Protein AF-A0A7J3QZC2-F1 (afdb_monomer)

Solvent-accessible surface area (backbone atoms only — not comparable to full-atom values): 4214 Å² total; per-residue (Å²): 137,84,84,84,75,85,88,83,89,68,96,64,101,61,98,72,87,75,59,82,87,73,60,50,73,74,38,70,51,64,39,76,76,78,88,71,57,71,71,56,44,49,53,36,43,76,72,58,62,36,67,76,34,77,47,66,39,81,71,133

pLDDT: mean 82.46, std 19.85, range [42.09, 98.12]

Foldseek 3Di:
DDDDDDDDDDPDDDPDDDDPVPADAFDKDFQQDDDDDPVRRVVCVVVVSDGGDMDHHNDD

Structure (mmCIF, N/CA/C/O backbone):
data_AF-A0A7J3QZC2-F1
#
_entry.id   AF-A0A7J3QZC2-F1
#
loop_
_atom_site.group_PDB
_atom_site.id
_atom_site.type_symbol
_atom_site.label_atom_id
_atom_site.label_alt_id
_atom_site.label_comp_id
_atom_site.label_asym_id
_atom_site.label_entity_id
_atom_site.label_seq_id
_atom_site.pdbx_PDB_ins_code
_atom_site.Cartn_x
_atom_site.Cartn_y
_atom_site.Cartn_z
_atom_site.occupancy
_atom_site.B_iso_or_equiv
_atom_site.auth_seq_id
_atom_site.auth_comp_id
_atom_site.auth_asym_id
_atom_site.auth_atom_id
_atom_site.pdbx_PDB_model_num
ATOM 1 N N . MET A 1 1 ? -19.731 -20.566 -7.212 1.00 42.50 1 MET A N 1
ATOM 2 C CA . MET A 1 1 ? -18.901 -21.006 -6.067 1.00 42.50 1 MET A CA 1
ATOM 3 C C . MET A 1 1 ? -17.455 -20.595 -6.323 1.00 42.50 1 MET A C 1
ATOM 5 O O . MET A 1 1 ? -16.752 -21.298 -7.033 1.00 42.50 1 MET A O 1
ATOM 9 N N . PHE A 1 2 ? -17.013 -19.443 -5.813 1.00 50.28 2 PHE A N 1
ATOM 10 C CA . PHE A 1 2 ? -15.603 -19.047 -5.901 1.00 50.28 2 PHE A CA 1
ATOM 11 C C . PHE A 1 2 ? -14.879 -19.533 -4.651 1.00 50.28 2 PHE A C 1
ATOM 13 O O . PHE A 1 2 ? -15.089 -19.031 -3.549 1.00 50.28 2 PHE A O 1
ATOM 20 N N . ARG A 1 3 ? -14.074 -20.576 -4.837 1.00 49.72 3 ARG A N 1
ATOM 21 C CA . ARG A 1 3 ? -13.269 -21.229 -3.809 1.00 49.72 3 ARG A CA 1
ATOM 22 C C . ARG A 1 3 ? -12.197 -20.237 -3.330 1.00 49.72 3 ARG A C 1
ATOM 24 O O . ARG A 1 3 ? -11.167 -20.090 -3.978 1.00 49.72 3 ARG A O 1
ATOM 31 N N . ARG A 1 4 ? -12.437 -19.523 -2.224 1.00 46.72 4 ARG A N 1
ATOM 32 C CA . ARG A 1 4 ? -11.384 -18.736 -1.570 1.00 46.72 4 ARG A CA 1
ATOM 33 C C . ARG A 1 4 ? -10.464 -19.686 -0.809 1.00 46.72 4 ARG A C 1
ATOM 35 O O . ARG A 1 4 ? -10.852 -20.251 0.206 1.00 46.72 4 ARG A O 1
ATOM 42 N N . LYS A 1 5 ? -9.244 -19.848 -1.303 1.00 51.16 5 LYS A N 1
ATOM 43 C CA . LYS A 1 5 ? -8.078 -20.055 -0.446 1.00 51.16 5 LYS A CA 1
ATOM 44 C C . LYS A 1 5 ? -7.066 -18.981 -0.829 1.00 51.16 5 LYS A C 1
ATOM 46 O O . LYS A 1 5 ? -6.628 -18.959 -1.973 1.00 51.16 5 LYS A O 1
ATOM 51 N N . PRO A 1 6 ? -6.697 -18.133 0.127 1.00 47.88 6 PRO A N 1
ATOM 52 C CA . PRO A 1 6 ? -5.289 -17.965 0.423 1.00 47.88 6 PRO A CA 1
ATOM 53 C C . PRO A 1 6 ? -5.000 -18.639 1.767 1.00 47.88 6 PRO A C 1
ATOM 55 O O . PRO A 1 6 ? -5.717 -18.470 2.750 1.00 47.88 6 PRO A O 1
ATOM 58 N N . HIS A 1 7 ? -4.012 -19.528 1.763 1.00 47.84 7 HIS A N 1
ATOM 59 C CA . HIS A 1 7 ? -3.310 -19.942 2.974 1.00 47.84 7 HIS A CA 1
ATOM 60 C C . HIS A 1 7 ? -2.168 -18.951 3.148 1.00 47.84 7 HIS A C 1
ATOM 62 O O . HIS A 1 7 ? -1.449 -18.714 2.184 1.00 47.84 7 HIS A O 1
ATOM 68 N N . GLY A 1 8 ? -2.048 -18.372 4.337 1.00 46.03 8 GLY A N 1
ATOM 69 C CA . GLY A 1 8 ? -0.992 -17.416 4.654 1.00 46.03 8 GLY A CA 1
ATOM 70 C C . GLY A 1 8 ? -1.194 -16.786 6.025 1.00 46.03 8 GLY A C 1
ATOM 71 O O . GLY A 1 8 ? -1.233 -15.571 6.143 1.00 46.03 8 GLY A O 1
ATOM 72 N N . HIS A 1 9 ? -1.390 -17.612 7.056 1.00 51.25 9 HIS A N 1
ATOM 73 C CA . HIS A 1 9 ? -1.181 -17.184 8.436 1.00 51.25 9 HIS A CA 1
ATOM 74 C C . HIS A 1 9 ? 0.005 -17.984 8.972 1.00 51.25 9 HIS A C 1
ATOM 76 O O . HIS A 1 9 ? -0.152 -19.112 9.435 1.00 51.25 9 HIS A O 1
ATOM 82 N N . SER A 1 10 ? 1.198 -17.408 8.856 1.00 43.84 10 SER A N 1
ATOM 83 C CA . SER A 1 10 ? 2.353 -17.792 9.658 1.00 43.84 10 SER A CA 1
ATOM 84 C C . SER A 1 10 ? 3.012 -16.509 10.135 1.00 43.84 10 SER A C 1
ATOM 86 O O . SER A 1 10 ? 3.794 -15.872 9.435 1.00 43.84 10 SER A O 1
ATOM 88 N N . VAL A 1 11 ? 2.635 -16.104 11.346 1.00 56.44 11 VAL A N 1
ATOM 89 C CA . VAL A 1 11 ? 3.406 -15.159 12.149 1.00 56.44 11 VAL A CA 1
ATOM 90 C C . VAL A 1 11 ? 4.741 -15.848 12.434 1.00 56.44 11 VAL A C 1
ATOM 92 O O . VAL A 1 11 ? 4.858 -16.633 13.370 1.00 56.44 11 VAL A O 1
ATOM 95 N N . GLY A 1 12 ? 5.725 -15.643 11.561 1.00 42.09 12 GLY A N 1
ATOM 96 C CA . GLY A 1 12 ? 7.002 -16.337 11.658 1.00 42.09 12 GLY A CA 1
ATOM 97 C C . GLY A 1 12 ? 7.914 -16.063 10.473 1.00 42.09 12 GLY A C 1
ATOM 98 O O . GLY A 1 12 ? 7.888 -16.808 9.505 1.00 42.09 12 GLY A O 1
ATOM 99 N N . ASN A 1 13 ? 8.708 -14.995 10.589 1.00 49.91 13 ASN A N 1
ATOM 100 C CA . ASN A 1 13 ? 10.011 -14.765 9.948 1.00 49.91 13 ASN A CA 1
ATOM 101 C C . ASN A 1 13 ? 10.305 -15.566 8.655 1.00 49.91 13 ASN A C 1
ATOM 103 O O . ASN A 1 13 ? 11.204 -16.405 8.590 1.00 49.91 13 ASN A O 1
ATOM 107 N N . ASN A 1 14 ? 9.522 -15.282 7.622 1.00 48.00 14 ASN A N 1
ATOM 108 C CA . ASN A 1 14 ? 9.877 -15.405 6.219 1.00 48.00 14 ASN A CA 1
ATOM 109 C C . ASN A 1 14 ? 9.091 -14.302 5.513 1.00 48.00 14 ASN A C 1
ATOM 111 O O . ASN A 1 14 ? 7.925 -14.076 5.825 1.00 48.00 14 ASN A O 1
ATOM 115 N N . GLU A 1 15 ? 9.761 -13.569 4.641 1.00 61.22 15 GLU A N 1
ATOM 116 C CA . GLU A 1 15 ? 9.303 -12.412 3.865 1.00 61.22 15 GLU A CA 1
ATOM 117 C C . GLU A 1 15 ? 8.180 -12.75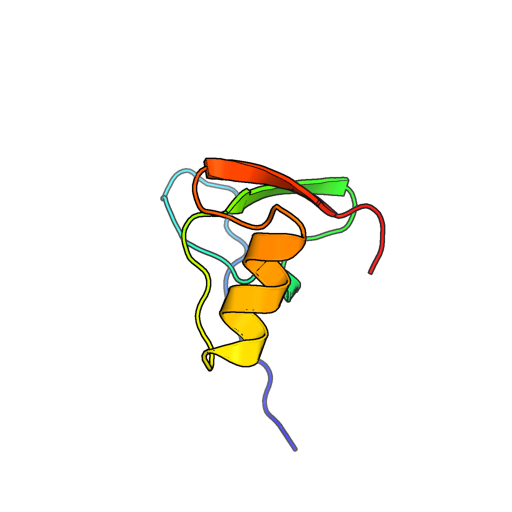2 2.862 1.00 61.22 15 GLU A C 1
ATOM 119 O O . GLU A 1 15 ? 8.279 -12.545 1.654 1.00 61.22 15 GLU A O 1
ATOM 124 N N . GLU A 1 16 ? 7.086 -13.307 3.374 1.00 72.25 16 GLU A N 1
ATOM 125 C CA . GLU A 1 16 ? 5.939 -13.758 2.607 1.00 72.25 16 GLU A CA 1
ATOM 126 C C . GLU A 1 16 ? 5.003 -12.572 2.352 1.00 72.25 16 GLU A C 1
ATOM 128 O O . GLU A 1 16 ? 4.447 -11.953 3.262 1.00 72.25 16 GLU A O 1
ATOM 133 N N . LEU A 1 17 ? 4.869 -12.206 1.077 1.00 85.31 17 LEU A N 1
ATOM 134 C CA . LEU A 1 17 ? 3.984 -11.128 0.656 1.00 85.31 17 LEU A CA 1
ATOM 135 C C . LEU A 1 17 ? 2.532 -11.587 0.748 1.00 85.31 17 LEU A C 1
ATOM 137 O O . LEU A 1 17 ? 2.142 -12.563 0.108 1.00 85.31 17 LEU A O 1
ATOM 141 N N . CYS A 1 18 ? 1.716 -10.820 1.462 1.00 89.12 18 CYS A N 1
ATOM 142 C CA . CYS A 1 18 ? 0.278 -11.034 1.539 1.00 89.12 18 CYS A CA 1
ATOM 143 C C . CYS A 1 18 ? -0.486 -9.943 0.774 1.00 89.12 18 CYS A C 1
ATOM 145 O O . CYS A 1 18 ? 0.031 -8.847 0.529 1.00 89.12 18 CYS A O 1
ATOM 147 N N . ALA A 1 19 ? -1.725 -10.227 0.372 1.00 91.50 19 ALA A N 1
ATOM 148 C CA . ALA A 1 19 ? -2.580 -9.208 -0.220 1.00 91.50 19 ALA A CA 1
ATOM 149 C C . ALA A 1 19 ? -3.086 -8.243 0.864 1.00 91.50 19 ALA A C 1
ATOM 151 O O . ALA A 1 19 ? -3.407 -8.654 1.975 1.00 91.50 19 ALA A O 1
ATOM 152 N N . LEU A 1 20 ? -3.268 -6.963 0.518 1.00 89.62 20 LEU A N 1
ATOM 153 C CA . LEU A 1 20 ? -3.840 -5.964 1.438 1.00 89.62 20 LEU A CA 1
ATOM 154 C C . LEU A 1 20 ? -5.200 -6.394 2.030 1.00 89.62 20 LEU A C 1
ATOM 156 O O . LEU A 1 20 ? -5.530 -6.009 3.144 1.00 89.62 20 LEU A O 1
ATOM 160 N N . ALA A 1 21 ? -5.986 -7.192 1.298 1.00 89.81 21 ALA A N 1
ATOM 161 C CA . ALA A 1 21 ? -7.307 -7.672 1.723 1.00 89.81 21 ALA A CA 1
ATOM 162 C C . ALA A 1 21 ? -7.271 -8.773 2.803 1.00 89.81 21 ALA A C 1
ATOM 164 O O . ALA A 1 21 ? -8.295 -9.048 3.446 1.00 89.81 21 ALA A O 1
ATOM 165 N N . ASP A 1 22 ? -6.113 -9.407 2.973 1.00 90.88 22 ASP A N 1
ATOM 166 C CA . ASP A 1 22 ? -5.888 -10.487 3.931 1.00 90.88 22 ASP A CA 1
ATOM 167 C C . ASP A 1 22 ? -5.312 -9.968 5.259 1.00 90.88 22 ASP A C 1
ATOM 169 O O . ASP A 1 22 ? -5.281 -10.715 6.232 1.00 90.88 22 ASP A O 1
ATOM 173 N N . LEU A 1 23 ? -4.936 -8.685 5.325 1.00 90.50 23 LEU A N 1
ATOM 174 C CA . LEU A 1 23 ? -4.522 -8.014 6.556 1.00 90.50 23 LEU A CA 1
ATOM 175 C C . LEU A 1 23 ? -5.681 -8.022 7.575 1.00 90.50 23 LEU A C 1
ATOM 177 O O . LEU A 1 23 ? -6.843 -7.796 7.207 1.00 90.50 23 LEU A O 1
ATOM 181 N N . ALA A 1 24 ? -5.388 -8.299 8.845 1.00 90.62 24 ALA A N 1
ATOM 182 C CA . ALA A 1 24 ? -6.372 -8.254 9.924 1.00 90.62 24 ALA A CA 1
ATOM 183 C C . ALA A 1 24 ? -6.497 -6.843 10.519 1.00 90.62 24 ALA A C 1
ATOM 185 O O . ALA A 1 24 ? -5.621 -5.989 10.373 1.00 90.62 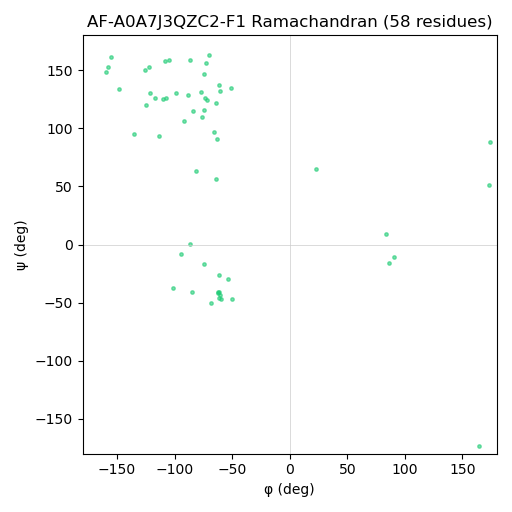24 ALA A O 1
ATOM 186 N N . GLU A 1 25 ? -7.623 -6.555 11.172 1.00 93.69 25 GLU A N 1
ATOM 187 C CA . GLU A 1 25 ? -7.842 -5.245 11.789 1.00 93.69 25 GLU A CA 1
ATOM 188 C C . GLU A 1 25 ? -6.778 -4.971 12.857 1.00 93.69 25 GLU A C 1
ATOM 190 O O . GLU A 1 25 ? -6.485 -5.807 13.708 1.00 93.69 25 GLU A O 1
ATOM 195 N N . GLY A 1 26 ? -6.183 -3.783 12.806 1.00 93.88 26 GLY A N 1
ATOM 196 C CA . GLY A 1 26 ? -5.078 -3.399 13.676 1.00 93.88 26 GLY A CA 1
ATOM 197 C C . GLY A 1 26 ? -3.694 -3.812 13.171 1.00 93.88 26 GLY A C 1
ATOM 198 O O . GLY A 1 26 ? -2.716 -3.224 13.641 1.00 93.88 26 GLY A O 1
ATOM 199 N N . GLU A 1 27 ? -3.592 -4.730 12.205 1.00 93.56 27 GLU A N 1
ATOM 200 C CA . G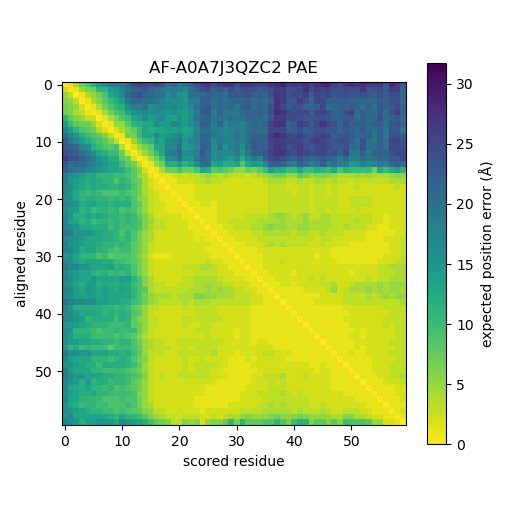LU A 1 27 ? -2.312 -5.134 11.622 1.00 93.56 27 GLU A CA 1
ATOM 201 C C . GLU A 1 27 ? -1.723 -4.056 10.708 1.00 93.56 27 GLU A C 1
ATOM 203 O O . GLU A 1 27 ? -2.417 -3.190 10.159 1.00 93.56 27 GLU A O 1
ATOM 208 N N . LYS A 1 28 ? -0.400 -4.123 10.562 1.00 93.56 28 LYS A N 1
ATOM 209 C CA . LYS A 1 28 ? 0.402 -3.224 9.741 1.00 93.56 28 LYS A CA 1
ATOM 210 C C . LYS A 1 28 ? 1.178 -4.001 8.691 1.00 93.56 28 LYS A C 1
ATOM 212 O O . LYS A 1 28 ? 1.558 -5.145 8.918 1.00 93.56 28 LYS A O 1
ATOM 217 N N . GLY A 1 29 ? 1.475 -3.341 7.582 1.00 93.00 29 GLY A N 1
ATOM 218 C CA . GLY A 1 29 ? 2.359 -3.867 6.552 1.00 93.00 29 GLY A CA 1
ATOM 219 C C . GLY A 1 29 ? 2.999 -2.750 5.744 1.00 93.00 29 GLY A C 1
ATOM 220 O O . GLY A 1 29 ? 2.516 -1.618 5.735 1.00 93.00 29 GLY A O 1
ATOM 221 N N . VAL A 1 30 ? 4.084 -3.078 5.050 1.00 95.50 30 VAL A N 1
ATOM 222 C CA . VAL A 1 30 ? 4.719 -2.179 4.085 1.00 95.50 30 VAL A CA 1
ATOM 223 C C . VAL A 1 30 ? 4.257 -2.577 2.693 1.00 95.50 30 VAL A C 1
ATOM 225 O O . VAL A 1 30 ? 4.301 -3.750 2.320 1.00 95.50 30 VAL A O 1
ATOM 228 N N . VAL A 1 31 ? 3.805 -1.606 1.905 1.00 95.44 31 VAL A N 1
ATOM 229 C CA . VAL A 1 31 ? 3.471 -1.843 0.501 1.00 95.44 31 VAL A CA 1
ATOM 230 C C . VAL A 1 31 ? 4.753 -2.227 -0.236 1.00 95.44 31 VAL A C 1
ATOM 232 O O . VAL A 1 31 ? 5.714 -1.465 -0.253 1.00 95.44 31 VAL A O 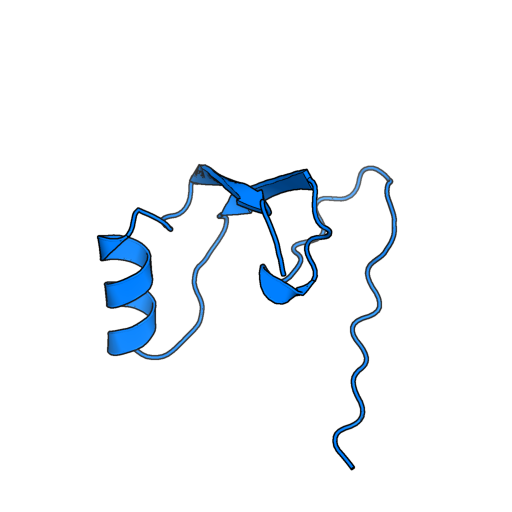1
ATOM 235 N N . VAL A 1 32 ? 4.773 -3.403 -0.866 1.00 95.44 32 VAL A N 1
ATOM 236 C CA . VAL A 1 32 ? 5.929 -3.865 -1.660 1.00 95.44 32 VAL A CA 1
ATOM 237 C C . VAL A 1 32 ? 5.691 -3.675 -3.156 1.00 95.44 32 VAL A C 1
ATOM 239 O O . VAL A 1 32 ? 6.597 -3.301 -3.896 1.00 95.44 32 VAL A O 1
ATOM 242 N N . LYS A 1 33 ? 4.459 -3.899 -3.622 1.00 93.44 33 LYS A N 1
ATOM 243 C CA . LYS A 1 33 ? 4.059 -3.715 -5.023 1.00 93.44 33 LYS A CA 1
ATOM 244 C C . LYS A 1 33 ? 2.550 -3.527 -5.148 1.00 93.44 33 LYS A C 1
ATOM 246 O O . LYS A 1 33 ? 1.791 -4.075 -4.352 1.00 93.44 33 LYS A O 1
ATOM 251 N N . ALA A 1 34 ? 2.123 -2.822 -6.192 1.00 94.50 34 ALA A N 1
ATOM 252 C CA . ALA A 1 34 ? 0.729 -2.743 -6.618 1.00 94.50 34 ALA A CA 1
ATOM 253 C C . ALA A 1 34 ? 0.569 -3.488 -7.952 1.00 94.50 34 ALA A C 1
ATOM 255 O O . ALA A 1 34 ? 1.285 -3.202 -8.909 1.00 94.50 34 ALA A O 1
ATOM 256 N N . ILE A 1 35 ? -0.350 -4.456 -8.014 1.00 93.88 35 ILE A N 1
ATOM 257 C CA . ILE A 1 35 ? -0.601 -5.271 -9.212 1.00 93.88 35 ILE A CA 1
ATOM 258 C C . ILE A 1 35 ? -2.030 -5.015 -9.692 1.00 93.88 35 ILE A C 1
ATOM 260 O O . ILE A 1 35 ? -2.980 -5.164 -8.927 1.00 93.88 35 ILE A O 1
ATOM 264 N N . GLY A 1 36 ? -2.185 -4.650 -10.965 1.00 92.94 36 GLY A N 1
ATOM 265 C CA . GLY A 1 36 ? -3.479 -4.397 -11.595 1.00 92.94 36 GLY A CA 1
ATOM 266 C C . GLY A 1 36 ? -3.346 -3.631 -12.911 1.00 92.94 36 GLY A C 1
ATOM 267 O O . GLY A 1 36 ? -2.240 -3.389 -13.390 1.00 92.94 36 GLY A O 1
ATOM 268 N N . GLY A 1 37 ? -4.477 -3.231 -13.496 1.00 97.25 37 GLY A N 1
ATOM 269 C CA . GLY A 1 37 ? -4.485 -2.346 -14.664 1.00 97.25 37 GLY A CA 1
ATOM 270 C C . GLY A 1 37 ? -4.040 -0.917 -14.326 1.00 97.25 37 GLY A C 1
ATOM 271 O O . GLY A 1 37 ? -4.078 -0.505 -13.164 1.00 97.25 37 GLY A O 1
ATOM 272 N N . PHE A 1 38 ? -3.682 -0.138 -15.354 1.00 96.25 38 PHE A N 1
ATOM 273 C CA . PHE A 1 38 ? -3.147 1.225 -15.208 1.00 96.25 38 PHE A CA 1
ATOM 274 C C . PHE A 1 38 ? -4.002 2.125 -14.304 1.00 96.25 38 PHE A C 1
ATOM 276 O O . PHE A 1 38 ? -3.469 2.762 -13.400 1.00 96.25 38 PHE A O 1
ATOM 283 N N . GLY A 1 39 ? -5.327 2.140 -14.495 1.00 97.88 39 GLY A N 1
ATOM 284 C CA . GLY A 1 39 ? -6.229 2.980 -13.699 1.00 97.88 39 GLY A CA 1
ATOM 285 C C . GLY A 1 39 ? -6.214 2.650 -12.202 1.00 97.88 39 GLY A C 1
ATOM 286 O O . GLY A 1 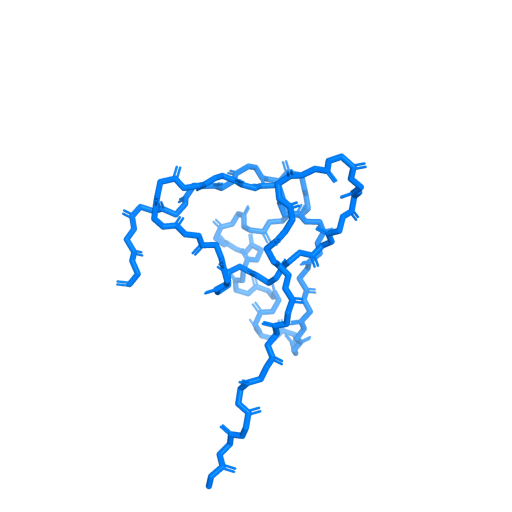39 ? -6.178 3.559 -11.377 1.00 97.88 39 GLY A O 1
ATOM 287 N N . LEU A 1 40 ? -6.175 1.360 -11.846 1.00 96.19 40 LEU A N 1
ATOM 288 C CA . LEU A 1 40 ? -6.113 0.922 -10.449 1.00 96.19 40 LEU A CA 1
ATOM 289 C C . LEU A 1 40 ? -4.764 1.280 -9.822 1.00 96.19 40 LEU A C 1
ATOM 291 O O . LEU A 1 40 ? -4.729 1.897 -8.762 1.00 96.19 40 LEU A O 1
ATOM 295 N N . VAL A 1 41 ? -3.661 0.922 -10.488 1.00 96.62 41 VAL A N 1
ATOM 296 C CA . VAL A 1 41 ? -2.306 1.190 -9.980 1.00 96.62 41 VAL A CA 1
ATOM 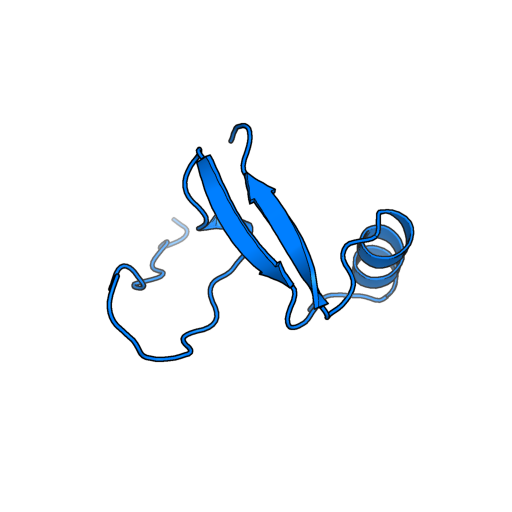297 C C . VAL A 1 41 ? -2.083 2.692 -9.808 1.00 96.62 41 VAL A C 1
ATOM 299 O O . VAL A 1 41 ? -1.603 3.122 -8.761 1.00 96.62 41 VAL A O 1
ATOM 302 N N . ARG A 1 42 ? -2.513 3.504 -10.782 1.00 97.62 42 ARG A N 1
ATOM 303 C CA . ARG A 1 42 ? -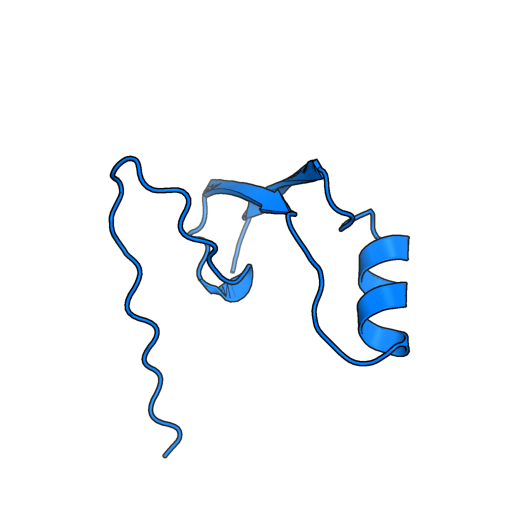2.467 4.966 -10.689 1.00 97.62 42 ARG A CA 1
ATOM 304 C C . ARG A 1 42 ? -3.275 5.479 -9.500 1.00 97.62 42 ARG A C 1
ATOM 306 O O . ARG A 1 42 ? -2.763 6.291 -8.739 1.00 97.62 42 ARG A O 1
ATOM 313 N N . ARG A 1 43 ? -4.508 4.997 -9.307 1.00 97.75 43 ARG A N 1
ATOM 314 C CA . ARG A 1 43 ? -5.352 5.448 -8.194 1.00 97.75 43 ARG A CA 1
ATOM 315 C C . ARG A 1 43 ? -4.742 5.117 -6.832 1.00 97.75 43 ARG A C 1
ATOM 317 O O . ARG A 1 43 ? -4.802 5.944 -5.929 1.00 97.75 43 ARG A O 1
ATOM 324 N N . LEU A 1 44 ? -4.151 3.931 -6.683 1.00 96.62 44 LEU A N 1
ATOM 325 C CA . LEU A 1 44 ? -3.437 3.537 -5.465 1.00 96.62 44 LEU A CA 1
ATOM 326 C C . LEU A 1 44 ? -2.245 4.469 -5.202 1.00 96.62 44 LEU A C 1
ATOM 328 O O . LEU A 1 44 ? -2.106 4.977 -4.091 1.00 96.62 44 LEU A O 1
ATOM 332 N N . ALA A 1 45 ? -1.447 4.766 -6.230 1.00 96.44 45 ALA A N 1
ATOM 333 C CA . ALA A 1 45 ? -0.321 5.690 -6.117 1.00 96.44 45 ALA A CA 1
ATOM 334 C C . ALA A 1 45 ? -0.760 7.120 -5.747 1.00 96.44 45 ALA A C 1
ATOM 336 O O . ALA A 1 45 ? -0.153 7.732 -4.876 1.00 96.44 45 ALA A O 1
ATOM 337 N N . GLU A 1 46 ? -1.847 7.630 -6.336 1.00 98.12 46 GLU A N 1
ATOM 338 C CA . GLU A 1 46 ? -2.431 8.939 -5.990 1.00 98.12 46 GLU A CA 1
ATOM 339 C C . GLU A 1 46 ? -2.907 9.016 -4.527 1.00 98.12 46 GLU A C 1
ATOM 341 O O . GLU A 1 46 ? -2.941 10.099 -3.951 1.00 98.12 46 GLU A O 1
ATOM 346 N N . MET A 1 47 ? -3.258 7.881 -3.911 1.00 96.75 47 MET A N 1
ATOM 347 C CA . MET A 1 47 ? -3.592 7.795 -2.482 1.00 96.75 47 MET A CA 1
ATOM 348 C C . MET A 1 47 ? -2.365 7.581 -1.579 1.00 96.75 47 MET A C 1
ATOM 350 O O . MET A 1 47 ? -2.520 7.459 -0.368 1.00 96.75 47 MET A O 1
ATOM 354 N N . GLY A 1 48 ? -1.157 7.501 -2.144 1.00 96.12 48 GLY A N 1
ATOM 355 C CA . GLY A 1 48 ? 0.079 7.238 -1.402 1.00 96.12 48 GLY A CA 1
ATOM 356 C C . GLY A 1 48 ? 0.365 5.756 -1.141 1.00 96.12 48 GLY A C 1
ATOM 357 O O . GLY A 1 48 ? 1.304 5.434 -0.415 1.00 96.12 48 GLY A O 1
ATOM 358 N N . LEU A 1 49 ? -0.397 4.834 -1.742 1.00 95.81 49 LEU A N 1
ATOM 359 C CA . LEU A 1 49 ? -0.158 3.387 -1.660 1.00 95.81 49 LEU A CA 1
ATOM 360 C C . LEU A 1 49 ? 0.929 2.963 -2.659 1.00 95.81 49 LEU A C 1
ATOM 362 O O . LEU A 1 49 ? 0.693 2.210 -3.604 1.00 95.81 49 LEU A O 1
ATOM 366 N N . THR A 1 50 ? 2.128 3.495 -2.446 1.00 96.19 50 THR A N 1
ATOM 367 C CA . THR A 1 50 ? 3.344 3.241 -3.223 1.00 96.19 50 THR A CA 1
ATOM 368 C C . THR A 1 50 ? 4.301 2.323 -2.461 1.00 96.19 50 THR A C 1
ATOM 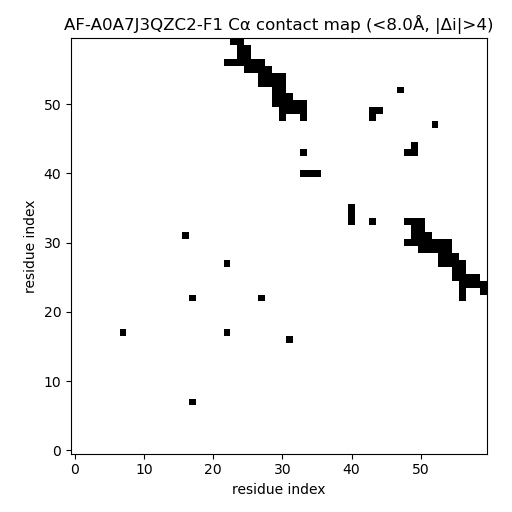370 O O . THR A 1 50 ? 4.206 2.235 -1.238 1.00 96.19 50 THR A O 1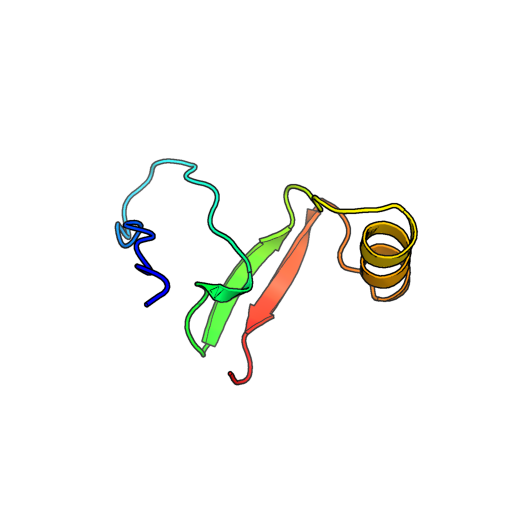
ATOM 373 N N . PRO A 1 51 ? 5.240 1.642 -3.141 1.00 95.44 51 PRO A N 1
ATOM 374 C CA . PRO A 1 51 ? 6.249 0.836 -2.464 1.00 95.44 51 PRO A CA 1
ATOM 375 C C . PRO A 1 51 ? 6.983 1.608 -1.359 1.00 95.44 51 PRO A C 1
ATOM 377 O O . PRO A 1 51 ? 7.377 2.754 -1.562 1.00 95.44 51 PRO A O 1
ATOM 380 N N . GLY A 1 52 ? 7.158 0.979 -0.197 1.00 95.31 52 GLY A N 1
ATOM 381 C CA . GLY A 1 52 ? 7.784 1.579 0.985 1.00 95.31 52 GLY A CA 1
ATOM 382 C C . GLY A 1 52 ? 6.818 2.289 1.939 1.00 95.31 52 GLY A C 1
ATOM 383 O O . GLY A 1 52 ? 7.203 2.592 3.066 1.00 95.31 52 GLY A O 1
ATOM 384 N N . THR A 1 53 ? 5.561 2.512 1.548 1.00 96.19 53 THR A N 1
ATOM 385 C CA . THR A 1 53 ? 4.552 3.092 2.444 1.00 96.19 53 THR A CA 1
ATOM 386 C C . THR A 1 53 ? 4.127 2.074 3.509 1.00 96.19 53 THR A C 1
ATOM 388 O O . THR A 1 53 ? 3.657 0.986 3.169 1.00 96.19 53 THR A O 1
ATOM 391 N N . GLU A 1 54 ? 4.235 2.431 4.795 1.00 95.88 54 GLU A N 1
ATOM 392 C CA . GLU A 1 54 ? 3.606 1.683 5.894 1.00 95.88 54 GLU A CA 1
ATOM 393 C C . GLU A 1 54 ? 2.108 1.998 5.944 1.00 95.88 54 GLU A C 1
ATOM 395 O O . GLU A 1 54 ? 1.695 3.158 5.949 1.00 95.88 54 GLU A O 1
ATOM 400 N N . VAL A 1 55 ? 1.287 0.956 6.018 1.00 94.81 55 VAL A N 1
ATOM 401 C CA . VAL A 1 55 ? -0.163 1.069 6.163 1.00 94.81 55 VAL A CA 1
ATOM 402 C C . VAL A 1 55 ? -0.633 0.263 7.365 1.00 94.81 55 VAL A C 1
ATOM 404 O O . VAL A 1 55 ? -0.042 -0.757 7.715 1.00 94.81 55 VAL A O 1
ATOM 407 N N . LYS A 1 56 ? -1.720 0.715 7.991 1.00 95.12 56 LYS A N 1
ATOM 408 C CA . LYS A 1 56 ? -2.415 0.005 9.068 1.00 95.12 56 LYS A CA 1
ATOM 409 C C . LYS A 1 56 ? -3.858 -0.232 8.652 1.00 95.12 56 LYS A C 1
ATOM 411 O O . LYS A 1 56 ? -4.536 0.725 8.274 1.00 95.12 56 LYS A O 1
ATOM 416 N N . LEU A 1 57 ? -4.351 -1.463 8.772 1.00 94.62 57 LEU A N 1
ATOM 417 C CA . LEU A 1 57 ? -5.780 -1.700 8.601 1.00 94.62 57 LEU A CA 1
ATOM 418 C C . LEU A 1 57 ? -6.521 -1.185 9.837 1.00 94.62 57 LEU A C 1
ATOM 420 O O . LEU A 1 57 ? -6.324 -1.678 10.945 1.00 94.62 57 LEU A O 1
ATOM 424 N N . VAL A 1 58 ? -7.365 -0.171 9.654 1.00 95.12 58 VAL A N 1
ATOM 425 C CA . VAL A 1 58 ? -8.189 0.375 10.744 1.00 95.12 58 VAL A CA 1
ATOM 426 C C . VAL A 1 58 ? -9.476 -0.429 10.906 1.00 95.12 58 VAL A C 1
ATOM 428 O O . VAL A 1 58 ? -9.887 -0.687 12.032 1.00 95.12 58 VAL A O 1
ATOM 431 N N . LYS A 1 59 ? -10.105 -0.812 9.788 1.00 92.25 59 LYS A N 1
ATOM 432 C CA . LYS A 1 59 ? -11.379 -1.535 9.751 1.00 92.25 59 LYS A CA 1
ATOM 433 C C . LYS A 1 59 ? -11.566 -2.253 8.410 1.00 92.25 59 LYS A C 1
ATOM 435 O O . LYS A 1 59 ? -11.079 -1.737 7.400 1.00 92.25 59 LYS A O 1
ATOM 440 N N . LYS A 1 60 ? -12.260 -3.396 8.409 1.00 84.12 60 LYS A N 1
ATOM 441 C CA . LYS A 1 60 ? -12.625 -4.156 7.198 1.00 84.12 60 LYS A CA 1
ATOM 442 C C . LYS A 1 60 ? -13.964 -3.740 6.580 1.00 84.12 60 LYS A C 1
ATOM 444 O O . LYS A 1 60 ? -14.865 -3.290 7.325 1.00 84.12 60 LYS A O 1
#

Secondary structure (DSSP, 8-state):
-----------SSS-----GGGPPTT-EEE-----S-HHHHHHHHHTT--TT-EEE----

Mean predicted aligned error: 8.13 Å

Sequence (60 aa):
MFRRKPHGHSVGNNEELCALADLAEGEKGVVVKAIGGFGLVRRLAEMGLTPGTEVKLVKK

Nearest PDB structures (foldseek):
  2k5f-assembly1_A  TM=9.216E-01  e=7.550E-01  Chlorobaculum tepidum
  2k4y-assembly1_A  TM=8.789E-01  e=9.352E-01  Clostridium acetobutylicum
  4v3p-assembly1_SQ  TM=3.931E-01  e=1.004E+00  Triticum aestivum

Radius of gyration: 12.87 Å; Cα contacts (8 Å, |Δi|>4): 52; chains: 1; bounding box: 29×30×29 Å